Protein AF-A0A962MIH2-F1 (afdb_monomer)

Mean predicted aligned error: 4.1 Å

Radius of gyration: 11.42 Å; Cα contacts (8 Å, |Δi|>4): 52; chains: 1; bounding box: 27×20×29 Å

Foldseek 3Di:
DVVLCVVCVQCVVVCVVLVQPLVPDPCVVPDDLVNSCVVSVHDSVVSVVSSVVRVVVVVVVVD

Nearest PDB structures (foldseek):
  1s7o-assembly1_C  TM=5.166E-01  e=3.751E+00  Streptococcus pyogenes serotype M3
  4pcq-assembly2_C  TM=5.226E-01  e=3.530E+00  Mycobacterium tuberculosis H37Rv

Solvent-accessible surface area (backbone atoms only — not comparable to full-atom values): 3718 Å² total; per-residue (Å²): 62,43,65,55,45,72,78,39,58,83,45,49,66,57,39,52,72,72,65,44,68,56,77,90,36,89,59,14,77,76,32,51,70,64,55,50,17,61,78,68,73,46,61,50,71,59,52,52,51,56,49,51,52,49,58,52,51,53,59,62,76,75,110

Secondary structure (DSSP, 8-state):
-HHHHHH-GGGHHHHHHTT-TTTT-TTTTT--HHHHHHHTT--HHHHHHHHHHHHHHHHHHT-

Sequence (63 aa):
MEELQRLYPQVIPVLNYHRMYCVGCLLAAFHNIHDAAFEHGLDEDQLYKDILSIIAADKSLSR

Structure (mmCIF, N/CA/C/O backbone):
data_AF-A0A962MIH2-F1
#
_entry.id   AF-A0A962MIH2-F1
#
loop_
_atom_site.group_PDB
_atom_site.id
_atom_site.type_symbol
_atom_site.label_atom_id
_atom_site.label_alt_id
_atom_site.label_comp_id
_atom_site.label_asym_id
_atom_site.label_entity_id
_atom_site.label_seq_id
_atom_site.pdbx_PDB_ins_code
_atom_site.Cartn_x
_atom_site.Cartn_y
_atom_site.Cartn_z
_atom_site.occupancy
_atom_site.B_iso_or_equiv
_atom_site.auth_seq_id
_atom_site.auth_comp_id
_atom_site.auth_asym_id
_atom_site.auth_atom_id
_atom_site.pdbx_PDB_model_num
ATOM 1 N N . MET A 1 1 ? -0.554 7.434 -3.849 1.00 89.56 1 MET A N 1
ATOM 2 C CA . MET A 1 1 ? -0.244 6.425 -2.813 1.00 89.56 1 MET A CA 1
ATOM 3 C C . MET A 1 1 ? -0.042 7.075 -1.451 1.00 89.56 1 MET A C 1
ATOM 5 O O . MET A 1 1 ? -0.525 6.538 -0.463 1.00 89.56 1 MET A O 1
ATOM 9 N N . GLU A 1 2 ? 0.608 8.238 -1.386 1.00 91.81 2 GLU A N 1
ATOM 10 C CA . GLU A 1 2 ? 0.771 9.022 -0.152 1.00 91.81 2 GLU A CA 1
ATOM 11 C C . GLU A 1 2 ? -0.567 9.325 0.548 1.00 91.81 2 GLU A C 1
ATOM 13 O O . GLU A 1 2 ? -0.713 9.083 1.742 1.00 91.81 2 GLU A O 1
ATOM 18 N N . GLU A 1 3 ? -1.577 9.793 -0.192 1.00 91.62 3 GLU A N 1
ATOM 19 C CA . GLU A 1 3 ? -2.897 10.087 0.380 1.00 91.62 3 GLU A CA 1
ATOM 20 C C . GLU A 1 3 ? -3.583 8.849 0.973 1.00 91.62 3 GLU A C 1
ATOM 22 O O . GLU A 1 3 ? -4.137 8.929 2.068 1.00 91.62 3 GLU A O 1
ATOM 27 N N . LEU A 1 4 ? -3.487 7.694 0.304 1.00 91.62 4 LEU A N 1
ATOM 28 C CA . LEU A 1 4 ? -4.000 6.424 0.822 1.00 91.62 4 LEU A CA 1
ATOM 29 C C . LEU A 1 4 ? -3.340 6.079 2.164 1.00 91.62 4 LEU A C 1
ATOM 31 O O . LEU A 1 4 ? -4.042 5.772 3.120 1.00 91.62 4 LEU A O 1
ATOM 35 N N . GLN A 1 5 ? -2.011 6.173 2.252 1.00 91.25 5 GLN A N 1
ATOM 36 C CA . GLN A 1 5 ? -1.263 5.878 3.480 1.00 91.25 5 GLN A CA 1
ATOM 37 C C . GLN A 1 5 ? -1.585 6.871 4.607 1.00 91.25 5 GLN A C 1
ATOM 39 O O . GLN A 1 5 ? -1.652 6.482 5.770 1.00 91.25 5 GLN A O 1
ATOM 44 N N . ARG A 1 6 ? -1.809 8.148 4.268 1.00 91.38 6 ARG A N 1
ATOM 45 C CA . ARG A 1 6 ? -2.170 9.204 5.226 1.00 91.38 6 ARG A CA 1
ATOM 46 C C . ARG A 1 6 ? -3.579 9.021 5.788 1.00 91.38 6 ARG A C 1
ATOM 48 O O . ARG A 1 6 ? -3.782 9.221 6.981 1.00 91.38 6 ARG A O 1
ATOM 55 N N . LEU A 1 7 ? -4.548 8.690 4.935 1.00 92.44 7 LEU A N 1
ATOM 56 C CA . LEU A 1 7 ? -5.949 8.511 5.333 1.00 92.44 7 LEU A CA 1
ATOM 57 C C . LEU A 1 7 ? -6.207 7.140 5.967 1.00 92.44 7 LEU A C 1
ATOM 59 O O . LEU A 1 7 ? -7.082 7.025 6.822 1.00 92.44 7 LEU A O 1
ATOM 63 N N . TYR A 1 8 ? -5.452 6.122 5.554 1.00 93.31 8 TYR A N 1
ATOM 64 C CA . TYR A 1 8 ? -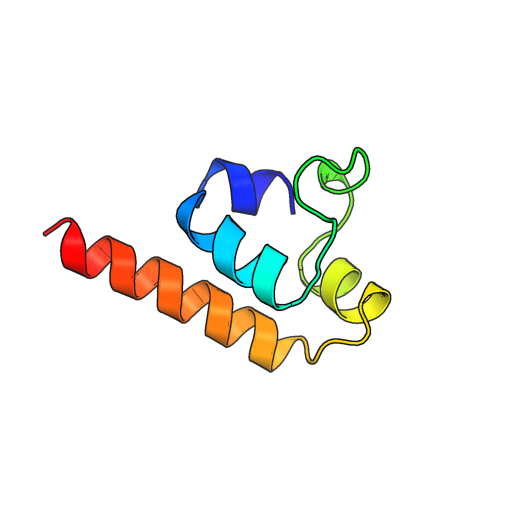5.625 4.736 5.975 1.00 93.31 8 TYR A CA 1
ATOM 65 C C . TYR A 1 8 ? -4.278 4.103 6.374 1.00 93.31 8 TYR A C 1
ATOM 67 O O . TYR A 1 8 ? -3.775 3.213 5.679 1.00 93.31 8 TYR A O 1
ATOM 75 N N . PRO A 1 9 ? -3.664 4.527 7.496 1.00 92.25 9 PRO A N 1
ATOM 76 C CA . PRO A 1 9 ? -2.375 3.994 7.948 1.00 92.25 9 PRO A CA 1
ATOM 77 C C . PRO A 1 9 ? -2.396 2.476 8.201 1.00 92.25 9 PRO A C 1
ATOM 79 O O . PRO A 1 9 ? -1.369 1.814 8.063 1.00 92.25 9 PRO A O 1
ATOM 82 N N . GLN A 1 10 ? -3.561 1.891 8.488 1.00 93.12 10 GLN A N 1
ATOM 83 C CA . GLN A 1 10 ? -3.759 0.444 8.623 1.00 93.12 10 GLN A CA 1
ATOM 84 C C . GLN A 1 10 ? -3.482 -0.347 7.334 1.00 93.12 10 GLN A C 1
ATOM 86 O O . GLN A 1 10 ? -3.340 -1.563 7.391 1.00 93.12 10 GLN A O 1
ATOM 91 N N . VAL A 1 11 ? -3.385 0.314 6.175 1.00 92.88 11 VAL A N 1
ATOM 92 C CA . VAL A 1 11 ? -3.062 -0.320 4.885 1.00 92.88 11 VAL A CA 1
ATOM 93 C C . VAL A 1 11 ? -1.550 -0.547 4.726 1.00 92.88 11 VAL A C 1
ATOM 95 O O . VAL A 1 11 ? -1.132 -1.408 3.953 1.00 92.88 11 VAL A O 1
ATOM 98 N N . ILE A 1 12 ? -0.707 0.156 5.493 1.00 91.94 12 ILE A N 1
ATOM 99 C CA . ILE A 1 12 ? 0.765 0.063 5.423 1.00 91.94 12 ILE A CA 1
ATOM 100 C C . ILE A 1 12 ? 1.289 -1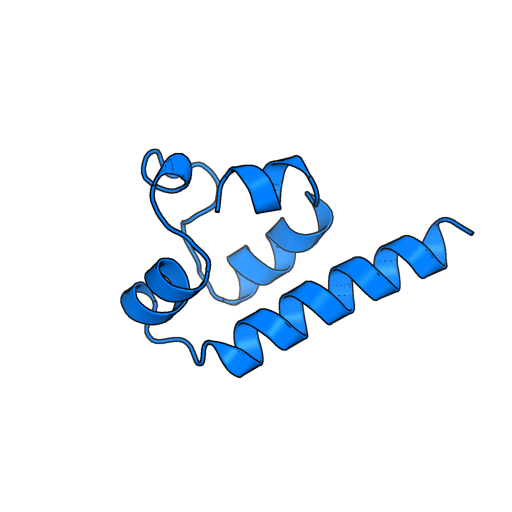.385 5.543 1.00 91.94 12 ILE A C 1
ATOM 102 O O . ILE A 1 12 ? 2.142 -1.762 4.736 1.00 91.94 12 ILE A O 1
ATOM 106 N N . PRO A 1 13 ? 0.798 -2.239 6.467 1.00 89.62 13 PRO A N 1
ATOM 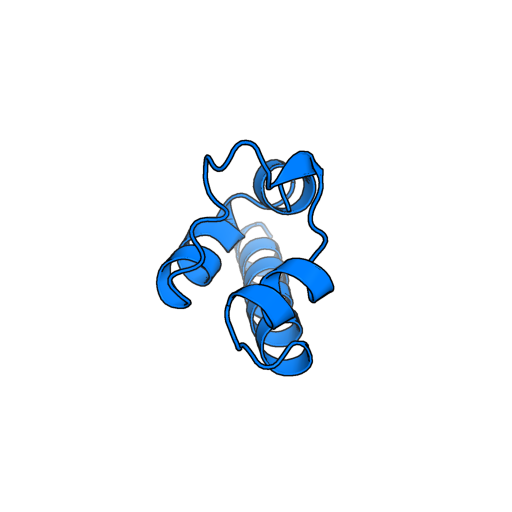107 C CA . PRO A 1 13 ? 1.214 -3.640 6.537 1.00 89.62 13 PRO A CA 1
ATOM 108 C C . PRO A 1 13 ? 0.940 -4.441 5.256 1.00 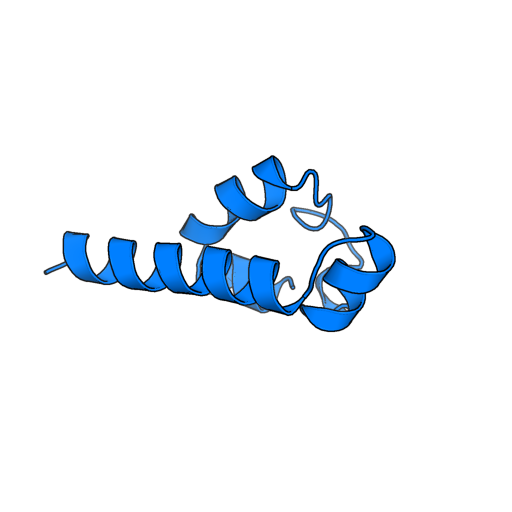89.62 13 PRO A C 1
ATOM 110 O O . PRO A 1 13 ? 1.764 -5.277 4.894 1.00 89.62 13 PRO A O 1
ATOM 113 N N . VAL A 1 14 ? -0.162 -4.174 4.544 1.00 89.75 14 VAL A N 1
ATOM 114 C CA . VAL A 1 14 ? -0.481 -4.836 3.262 1.00 89.75 14 VAL A CA 1
ATOM 115 C C . VAL A 1 14 ? 0.477 -4.393 2.165 1.00 89.75 14 VAL A C 1
ATOM 117 O O . VAL A 1 14 ? 0.992 -5.229 1.427 1.00 89.75 14 VAL A O 1
ATOM 120 N N . LEU A 1 15 ? 0.781 -3.095 2.091 1.00 89.94 15 LEU A N 1
ATOM 121 C CA . LEU A 1 15 ? 1.773 -2.584 1.141 1.00 89.94 15 LEU A CA 1
ATOM 122 C C . LEU A 1 15 ? 3.147 -3.227 1.391 1.00 89.94 15 LEU A C 1
ATOM 124 O O . LEU A 1 15 ? 3.795 -3.696 0.457 1.00 89.94 15 LEU A O 1
ATOM 128 N N . ASN A 1 16 ? 3.555 -3.340 2.658 1.00 88.44 16 ASN A N 1
ATOM 129 C CA . ASN A 1 16 ? 4.800 -4.010 3.036 1.00 88.44 16 ASN A CA 1
ATOM 130 C C . ASN A 1 16 ? 4.787 -5.515 2.717 1.00 88.44 16 ASN A C 1
ATOM 132 O O . ASN A 1 16 ? 5.812 -6.048 2.292 1.00 88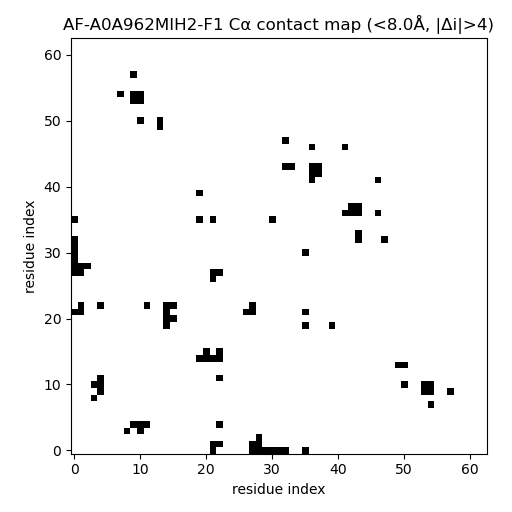.44 16 ASN A O 1
ATOM 136 N N . TYR A 1 17 ? 3.650 -6.200 2.894 1.00 87.38 17 TYR A N 1
ATOM 137 C CA . TYR A 1 17 ? 3.486 -7.614 2.534 1.00 87.38 17 TYR A CA 1
ATOM 138 C C . TYR A 1 17 ? 3.738 -7.845 1.040 1.00 87.38 17 TYR A C 1
ATOM 140 O O . TYR A 1 17 ? 4.516 -8.726 0.672 1.00 87.38 17 TYR A O 1
ATOM 148 N N . HIS A 1 18 ? 3.179 -6.978 0.194 1.00 86.50 18 HIS A N 1
ATOM 149 C CA . HIS A 1 18 ? 3.406 -6.971 -1.255 1.00 86.50 18 HIS A CA 1
ATOM 150 C C . HIS A 1 18 ? 4.784 -6.418 -1.660 1.00 86.50 18 HIS A C 1
ATOM 152 O O . HIS A 1 18 ? 5.059 -6.244 -2.844 1.00 86.50 18 HIS A O 1
ATOM 158 N N . ARG A 1 19 ? 5.675 -6.146 -0.690 1.00 85.06 19 ARG A N 1
ATOM 159 C CA . ARG A 1 19 ? 7.005 -5.534 -0.885 1.00 85.06 19 ARG A CA 1
ATOM 160 C C . ARG A 1 19 ? 6.949 -4.222 -1.669 1.00 85.06 19 ARG A C 1
ATOM 162 O O . ARG A 1 19 ? 7.899 -3.857 -2.361 1.00 85.06 19 ARG A O 1
ATOM 169 N N . MET A 1 20 ? 5.843 -3.498 -1.539 1.00 84.62 20 MET A N 1
ATOM 170 C CA . MET A 1 20 ? 5.687 -2.188 -2.141 1.00 84.62 20 MET A CA 1
ATOM 171 C C . MET A 1 20 ? 6.502 -1.186 -1.328 1.00 84.62 20 MET A C 1
ATOM 173 O O . MET A 1 20 ? 6.171 -0.864 -0.187 1.00 84.62 20 MET A O 1
ATOM 177 N N . TYR A 1 21 ? 7.558 -0.643 -1.929 1.00 78.44 21 TYR A N 1
ATOM 178 C CA . TYR A 1 21 ? 8.403 0.390 -1.317 1.00 78.44 21 TYR A CA 1
ATOM 179 C C . TYR A 1 21 ? 7.730 1.771 -1.285 1.00 78.44 21 TYR A C 1
ATOM 181 O O . TYR A 1 21 ? 8.382 2.775 -1.022 1.00 78.44 21 TYR A O 1
ATOM 189 N N . CYS A 1 22 ? 6.423 1.850 -1.551 1.00 80.00 22 CYS A N 1
ATOM 190 C CA . CYS A 1 22 ? 5.665 3.097 -1.571 1.00 80.00 22 CYS A CA 1
ATOM 191 C C . CYS A 1 22 ? 5.647 3.816 -0.212 1.00 80.00 22 CYS A C 1
ATOM 193 O O . CYS A 1 22 ? 5.356 5.010 -0.168 1.00 80.00 22 CYS A O 1
ATOM 195 N N . VAL A 1 23 ? 5.913 3.117 0.895 1.00 81.25 23 VAL A N 1
ATOM 196 C CA . VAL A 1 23 ? 5.932 3.702 2.242 1.00 81.25 23 VAL A CA 1
ATOM 197 C C . VAL A 1 23 ? 7.234 4.478 2.436 1.00 81.25 23 VAL A C 1
ATOM 199 O O . VAL A 1 23 ? 8.314 3.897 2.475 1.00 81.25 23 VAL A O 1
ATOM 202 N N . GLY A 1 24 ? 7.130 5.807 2.530 1.00 80.19 24 GLY A N 1
ATOM 203 C CA . GLY A 1 24 ? 8.289 6.703 2.646 1.00 80.19 24 GLY A CA 1
ATOM 204 C C . GLY A 1 24 ? 9.015 7.004 1.326 1.00 80.19 24 GLY A C 1
ATOM 205 O O . GLY A 1 24 ? 10.030 7.697 1.337 1.00 80.19 24 GLY A O 1
ATOM 206 N N . CYS A 1 25 ? 8.506 6.528 0.186 1.00 86.00 25 CYS A N 1
ATOM 207 C CA . CYS A 1 25 ? 9.043 6.886 -1.126 1.00 86.00 25 CYS A CA 1
ATOM 208 C C . CYS A 1 25 ? 8.614 8.304 -1.524 1.00 86.00 25 CYS A C 1
ATOM 210 O O . CYS A 1 25 ? 7.428 8.631 -1.497 1.00 86.00 25 CYS A O 1
ATOM 212 N N . LEU A 1 26 ? 9.565 9.125 -1.980 1.00 86.50 26 LEU A N 1
ATOM 213 C CA . LEU A 1 26 ? 9.300 10.489 -2.462 1.00 86.50 26 LEU A CA 1
ATOM 214 C C . LEU A 1 26 ? 8.379 10.522 -3.693 1.00 86.50 26 LEU A C 1
ATOM 216 O O . LEU A 1 26 ? 7.744 11.538 -3.962 1.00 86.50 26 LEU A O 1
ATOM 220 N N . LEU A 1 27 ? 8.285 9.409 -4.427 1.00 86.25 27 LEU A N 1
ATOM 221 C CA . LEU A 1 27 ? 7.416 9.284 -5.597 1.00 86.25 27 LEU A CA 1
ATOM 222 C C . LEU A 1 27 ? 5.979 8.873 -5.244 1.00 86.25 27 LEU A C 1
ATOM 224 O O . LEU A 1 27 ? 5.092 8.956 -6.088 1.00 86.25 27 LEU A O 1
ATOM 228 N N . ALA A 1 28 ? 5.699 8.482 -3.995 1.00 87.94 28 ALA A N 1
ATOM 229 C CA . ALA A 1 28 ? 4.373 8.009 -3.586 1.00 87.94 28 ALA A CA 1
ATOM 230 C C . ALA A 1 28 ? 3.265 9.073 -3.723 1.00 87.94 28 ALA A C 1
ATOM 232 O O . ALA A 1 28 ? 2.080 8.722 -3.813 1.00 87.94 28 ALA A O 1
ATOM 233 N N . ALA A 1 29 ? 3.643 10.354 -3.738 1.00 88.69 29 ALA A N 1
ATOM 234 C CA . ALA A 1 29 ? 2.764 11.487 -4.024 1.00 88.69 29 ALA A CA 1
ATOM 235 C C . ALA A 1 29 ? 2.255 11.488 -5.477 1.00 88.69 29 ALA A C 1
ATOM 237 O O . ALA A 1 29 ? 1.172 11.997 -5.751 1.00 88.69 29 ALA A O 1
ATOM 238 N N . PHE A 1 30 ? 3.026 10.899 -6.395 1.00 88.56 30 PHE A N 1
ATOM 239 C CA . PHE A 1 30 ? 2.799 10.962 -7.838 1.00 88.56 30 PHE A CA 1
ATOM 240 C C . PHE A 1 30 ? 2.209 9.678 -8.426 1.00 88.56 30 PHE A C 1
ATOM 242 O O . PHE A 1 30 ? 1.627 9.737 -9.500 1.00 88.56 30 PHE A O 1
ATOM 249 N N . HIS A 1 31 ? 2.320 8.540 -7.736 1.00 85.38 31 HIS A N 1
ATOM 250 C CA . HIS A 1 31 ? 1.732 7.275 -8.194 1.00 85.38 31 HIS A CA 1
ATOM 251 C C . HIS A 1 31 ? 0.348 7.063 -7.590 1.00 85.38 31 HIS A C 1
ATOM 253 O O . HIS A 1 31 ? 0.142 7.245 -6.384 1.00 85.38 31 HIS A O 1
ATOM 259 N N . ASN A 1 32 ? -0.611 6.646 -8.407 1.00 90.81 32 ASN A N 1
ATOM 260 C CA . ASN A 1 32 ? -1.875 6.089 -7.934 1.00 90.81 32 ASN A CA 1
ATOM 261 C C . ASN A 1 32 ? -1.731 4.562 -7.700 1.00 90.81 32 ASN A C 1
ATOM 263 O O . ASN A 1 32 ? -0.625 4.023 -7.725 1.00 90.81 32 ASN A O 1
ATOM 267 N N . ILE A 1 33 ? -2.832 3.870 -7.389 1.00 89.88 33 ILE A N 1
ATOM 268 C CA . ILE A 1 33 ? -2.803 2.418 -7.128 1.00 89.88 33 ILE A CA 1
ATOM 269 C C . ILE A 1 33 ? -2.453 1.626 -8.398 1.00 89.88 33 ILE A C 1
ATOM 271 O O . ILE A 1 33 ? -1.700 0.661 -8.303 1.00 89.88 33 ILE A O 1
ATOM 275 N N . HIS A 1 34 ? -2.940 2.055 -9.565 1.00 92.25 34 HIS A N 1
ATOM 276 C CA . HIS A 1 34 ? -2.638 1.443 -10.859 1.00 92.25 34 HIS A CA 1
ATOM 277 C C . HIS A 1 34 ? -1.144 1.538 -11.188 1.00 92.25 34 HIS A C 1
ATOM 279 O O . HIS A 1 34 ? -0.517 0.519 -11.469 1.00 92.25 34 HIS A O 1
ATOM 285 N N . ASP A 1 35 ? -0.550 2.732 -11.067 1.00 91.50 35 ASP A N 1
ATOM 286 C CA . ASP A 1 35 ? 0.885 2.932 -11.320 1.00 91.50 35 ASP A CA 1
ATOM 287 C C . ASP A 1 35 ? 1.723 2.024 -10.409 1.00 91.50 35 ASP A C 1
ATOM 289 O O . ASP A 1 35 ? 2.639 1.337 -10.856 1.00 91.50 35 ASP A O 1
ATOM 293 N N . ALA A 1 36 ? 1.355 1.957 -9.126 1.00 89.38 36 ALA A N 1
ATOM 294 C CA . ALA A 1 36 ? 2.048 1.119 -8.161 1.00 89.38 36 ALA A CA 1
ATOM 295 C C . ALA A 1 36 ? 1.870 -0.383 -8.454 1.00 89.38 36 ALA A C 1
ATOM 297 O O . ALA A 1 36 ? 2.822 -1.147 -8.317 1.00 89.38 36 ALA A O 1
ATOM 298 N N . ALA A 1 37 ? 0.684 -0.829 -8.876 1.00 92.50 37 ALA A N 1
ATOM 299 C CA . ALA A 1 37 ? 0.470 -2.221 -9.266 1.00 92.50 37 ALA A CA 1
ATOM 300 C C . ALA A 1 37 ? 1.329 -2.593 -10.483 1.00 92.50 37 ALA A C 1
ATOM 302 O O . ALA A 1 37 ? 2.021 -3.610 -10.460 1.00 92.50 37 ALA A O 1
ATOM 303 N N . PHE A 1 38 ? 1.355 -1.731 -11.502 1.00 92.31 38 PHE A N 1
ATOM 304 C CA . PHE A 1 38 ? 2.150 -1.930 -12.709 1.00 92.31 38 PHE A CA 1
ATOM 305 C C . PHE A 1 38 ? 3.655 -1.999 -12.413 1.00 92.31 38 PHE A C 1
ATOM 307 O O . PHE A 1 38 ? 4.319 -2.954 -12.817 1.00 92.31 38 PHE A O 1
ATOM 314 N N . GLU A 1 39 ? 4.195 -1.036 -11.662 1.00 89.81 39 GLU A N 1
ATOM 315 C CA . GLU A 1 39 ? 5.625 -0.978 -11.320 1.00 89.81 39 GLU A CA 1
ATOM 316 C C . GLU A 1 39 ? 6.097 -2.175 -10.493 1.00 89.81 39 GLU A C 1
ATOM 318 O O . GLU A 1 39 ? 7.231 -2.636 -10.639 1.00 89.8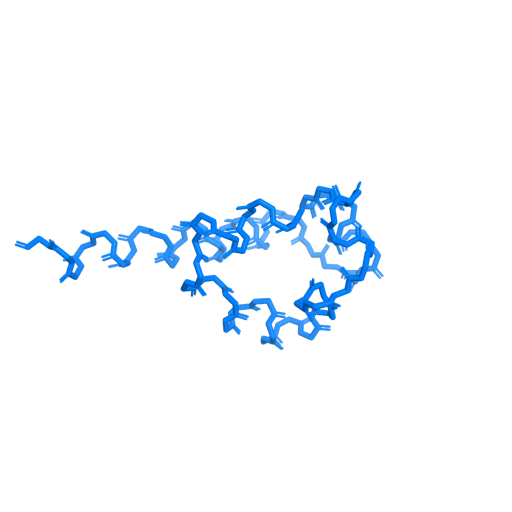1 39 GLU A O 1
ATOM 323 N N . HIS A 1 40 ? 5.224 -2.684 -9.625 1.00 88.31 40 HIS A N 1
ATOM 324 C CA . HIS A 1 40 ? 5.520 -3.813 -8.753 1.00 88.31 40 HIS A CA 1
ATOM 325 C C . HIS A 1 40 ? 5.108 -5.170 -9.348 1.00 88.31 40 HIS A C 1
ATOM 327 O O . HIS A 1 40 ? 5.313 -6.196 -8.699 1.00 88.31 40 HIS A O 1
ATOM 333 N N . GLY A 1 41 ? 4.569 -5.203 -10.575 1.00 91.88 41 GLY A N 1
ATOM 334 C CA . GLY A 1 41 ? 4.132 -6.435 -11.239 1.00 91.88 41 GLY A CA 1
ATOM 335 C C . GLY A 1 41 ? 3.001 -7.157 -10.499 1.00 91.88 41 GLY A C 1
ATOM 336 O O . GLY A 1 41 ? 2.952 -8.387 -10.498 1.00 91.88 41 GLY A O 1
ATOM 337 N N . LEU A 1 42 ? 2.133 -6.399 -9.829 1.00 91.94 42 LEU A N 1
ATOM 338 C CA . LEU A 1 42 ? 1.007 -6.904 -9.050 1.00 91.94 42 LEU A CA 1
ATOM 339 C C . LEU A 1 42 ? -0.274 -6.907 -9.887 1.00 91.94 42 LEU A C 1
ATOM 341 O O . LEU A 1 42 ? -0.463 -6.083 -10.780 1.00 91.94 42 LEU A O 1
ATOM 345 N N . ASP A 1 43 ? -1.183 -7.815 -9.544 1.00 94.69 43 ASP A N 1
ATOM 346 C CA . ASP A 1 43 ? -2.559 -7.769 -10.029 1.00 94.69 43 ASP A CA 1
ATOM 347 C C . ASP A 1 43 ? -3.292 -6.604 -9.341 1.00 94.69 43 ASP A C 1
ATOM 349 O O . ASP A 1 43 ? -3.437 -6.577 -8.114 1.00 94.69 43 ASP A O 1
ATOM 353 N N . GLU A 1 44 ? -3.712 -5.615 -10.134 1.00 94.44 44 GLU A N 1
ATOM 354 C CA . GLU A 1 44 ? -4.371 -4.404 -9.638 1.00 94.44 44 GLU A CA 1
ATOM 355 C C . GLU A 1 44 ? -5.680 -4.722 -8.904 1.00 94.44 44 GLU A C 1
ATOM 357 O O . GLU A 1 44 ? -5.924 -4.186 -7.820 1.00 94.44 44 GLU A O 1
ATOM 362 N N . ASP A 1 45 ? -6.498 -5.625 -9.450 1.00 95.25 45 ASP A N 1
ATOM 363 C CA . ASP A 1 45 ? -7.786 -5.993 -8.864 1.00 95.25 45 ASP A CA 1
ATOM 364 C C . ASP A 1 45 ? -7.595 -6.682 -7.511 1.00 95.25 45 ASP A C 1
ATOM 366 O O . ASP A 1 45 ? -8.353 -6.443 -6.563 1.00 95.25 45 ASP A O 1
ATOM 370 N N . GLN A 1 46 ? -6.584 -7.544 -7.399 1.00 92.56 46 GLN A N 1
ATOM 371 C CA . GLN A 1 46 ? -6.249 -8.212 -6.150 1.00 92.56 46 GLN A CA 1
ATOM 372 C C . GLN A 1 46 ? -5.720 -7.220 -5.111 1.00 92.56 46 GLN A C 1
ATOM 374 O O . GLN A 1 46 ? -6.181 -7.239 -3.969 1.00 92.56 46 GLN A O 1
ATOM 379 N N . LEU A 1 47 ? -4.830 -6.305 -5.506 1.00 91.75 47 LEU A N 1
ATOM 380 C CA . LEU A 1 47 ? -4.326 -5.253 -4.623 1.00 91.75 47 LEU A CA 1
ATOM 381 C C . LEU A 1 47 ? -5.471 -4.378 -4.092 1.00 91.75 47 LEU A C 1
ATOM 383 O O . LEU A 1 47 ? -5.529 -4.079 -2.897 1.00 91.75 47 LEU A O 1
ATOM 387 N N . TYR A 1 48 ? -6.418 -4.008 -4.955 1.00 93.31 48 TYR A N 1
ATOM 388 C CA . TYR A 1 48 ? -7.576 -3.210 -4.563 1.00 93.31 48 TYR A CA 1
AT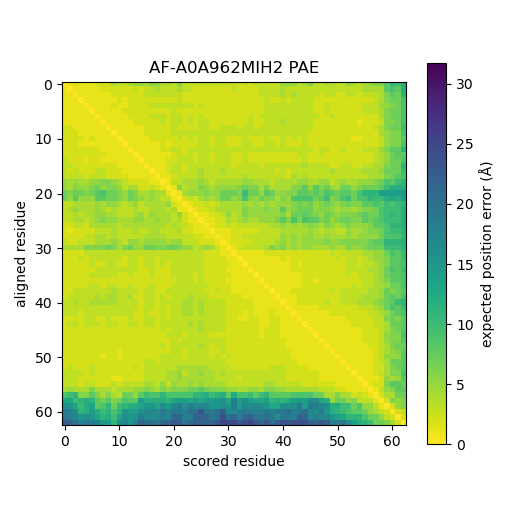OM 389 C C . TYR A 1 48 ? -8.457 -3.944 -3.542 1.00 93.31 48 TYR A C 1
ATOM 391 O O . TYR A 1 48 ? -8.875 -3.357 -2.540 1.00 93.31 48 TYR A O 1
ATOM 399 N N . LYS A 1 49 ? -8.709 -5.243 -3.755 1.00 94.00 49 LYS A N 1
ATOM 400 C CA . LYS A 1 49 ? -9.474 -6.087 -2.820 1.00 94.00 49 LYS A CA 1
ATOM 401 C C . LYS A 1 49 ? -8.794 -6.189 -1.461 1.00 94.00 49 LYS A C 1
ATOM 403 O O . LYS A 1 49 ? -9.466 -6.018 -0.443 1.00 94.00 49 LYS A O 1
ATOM 408 N N . ASP A 1 50 ? -7.485 -6.421 -1.438 1.00 91.81 50 ASP A N 1
ATOM 409 C CA . ASP A 1 50 ? -6.717 -6.531 -0.197 1.00 91.81 50 ASP A CA 1
ATOM 410 C C . ASP A 1 50 ? -6.807 -5.228 0.610 1.00 91.81 50 ASP A C 1
ATOM 412 O O . ASP A 1 50 ? -7.152 -5.253 1.795 1.00 91.81 50 ASP A O 1
ATOM 416 N N . ILE A 1 51 ? -6.600 -4.078 -0.044 1.00 91.94 51 ILE A N 1
ATOM 417 C CA . ILE A 1 51 ? -6.704 -2.748 0.577 1.00 91.94 51 ILE A CA 1
ATOM 418 C C . ILE A 1 51 ? -8.108 -2.519 1.150 1.00 91.94 51 ILE A C 1
ATOM 420 O O . ILE A 1 51 ? -8.251 -2.145 2.319 1.00 91.94 51 ILE A O 1
ATOM 424 N N . LEU A 1 52 ? -9.155 -2.758 0.354 1.00 93.44 52 LEU A N 1
ATOM 425 C CA . LEU A 1 52 ? -10.538 -2.559 0.792 1.00 93.44 52 LEU A CA 1
ATOM 426 C C . LEU A 1 52 ? -10.911 -3.468 1.965 1.00 93.44 52 LEU A C 1
ATOM 428 O O . LEU A 1 52 ? -11.617 -3.023 2.873 1.00 93.44 52 LEU A O 1
ATOM 432 N N . SER A 1 53 ? -10.437 -4.716 1.967 1.00 93.19 53 SER A N 1
ATOM 433 C CA . SER A 1 53 ? -10.721 -5.670 3.042 1.00 93.19 53 SER A CA 1
ATOM 434 C C . SER A 1 53 ? -10.205 -5.172 4.395 1.00 93.19 53 SER A C 1
ATOM 436 O O . SER A 1 53 ? -10.926 -5.231 5.392 1.00 93.19 53 SER A O 1
ATOM 438 N N . ILE A 1 54 ? -9.006 -4.582 4.417 1.00 92.25 54 ILE A N 1
ATOM 439 C CA . ILE A 1 54 ? -8.399 -4.026 5.626 1.00 92.25 54 ILE A CA 1
ATOM 440 C C . ILE A 1 54 ? -9.120 -2.763 6.089 1.00 92.25 54 ILE A C 1
ATOM 442 O O . ILE A 1 54 ? -9.422 -2.631 7.275 1.00 92.25 54 ILE A O 1
ATOM 446 N N . ILE A 1 55 ? -9.451 -1.853 5.169 1.00 92.50 55 ILE A N 1
ATOM 447 C CA . ILE A 1 55 ? -10.201 -0.635 5.508 1.00 92.50 55 ILE A CA 1
ATOM 448 C C . ILE A 1 55 ? -11.576 -0.996 6.094 1.00 92.50 55 ILE A C 1
ATOM 450 O O . ILE A 1 55 ? -12.031 -0.368 7.052 1.00 92.50 55 ILE A O 1
ATOM 454 N N . ALA A 1 56 ? -12.245 -2.011 5.545 1.00 91.81 56 ALA A N 1
ATOM 455 C CA . ALA A 1 56 ? -13.530 -2.481 6.051 1.00 91.81 56 ALA A CA 1
ATOM 456 C C . ALA A 1 56 ? -13.407 -3.151 7.432 1.00 91.81 56 ALA A C 1
ATOM 458 O O . ALA A 1 56 ? -14.224 -2.880 8.314 1.00 91.81 56 ALA A O 1
ATOM 459 N N . ALA A 1 57 ? -12.382 -3.985 7.635 1.00 87.50 57 ALA A N 1
ATOM 460 C CA . ALA A 1 57 ? -12.133 -4.661 8.907 1.00 87.50 57 ALA A CA 1
ATOM 461 C C . ALA A 1 57 ? -11.819 -3.670 10.041 1.00 87.50 57 ALA A C 1
ATOM 463 O O . ALA A 1 57 ? -12.374 -3.786 11.132 1.00 87.50 57 ALA A O 1
ATOM 464 N N . ASP A 1 58 ? -11.014 -2.641 9.780 1.00 83.94 58 ASP A N 1
ATOM 465 C CA . ASP A 1 58 ? -10.679 -1.601 10.761 1.00 83.94 58 ASP A CA 1
ATOM 466 C C . ASP A 1 58 ? -11.910 -0.782 11.199 1.00 83.94 58 ASP A C 1
ATOM 468 O O . ASP A 1 58 ? -12.142 -0.550 12.390 1.00 83.94 58 ASP A O 1
ATOM 472 N N . LYS A 1 59 ? -12.802 -0.456 10.252 1.00 73.25 59 LYS A N 1
ATOM 473 C CA . LYS A 1 59 ? -14.093 0.182 10.565 1.00 73.25 59 LYS A CA 1
ATOM 474 C C . LYS A 1 59 ? -15.012 -0.698 11.413 1.00 73.25 59 LYS A C 1
ATOM 476 O O . LYS A 1 59 ? -15.862 -0.163 12.122 1.00 73.25 59 LYS A O 1
ATOM 481 N N . SER A 1 60 ? -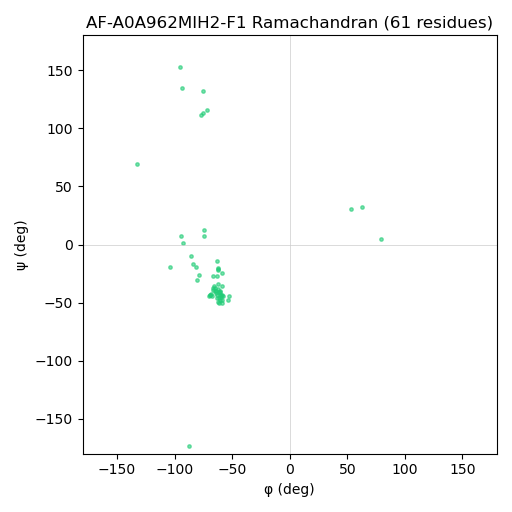14.871 -2.021 11.327 1.00 64.56 60 SER A N 1
ATOM 482 C CA . SER A 1 60 ? -15.652 -2.970 12.128 1.00 64.56 60 SER A CA 1
ATOM 483 C C . SER A 1 60 ? -15.138 -3.120 13.563 1.00 64.56 60 SER A C 1
ATOM 485 O O . SER A 1 60 ? -15.931 -3.408 14.448 1.00 64.56 60 SER A O 1
ATOM 487 N N . LEU A 1 61 ? -13.844 -2.872 13.799 1.00 58.88 61 LEU A N 1
ATOM 488 C CA . LEU A 1 61 ? -13.210 -2.904 15.125 1.00 58.88 61 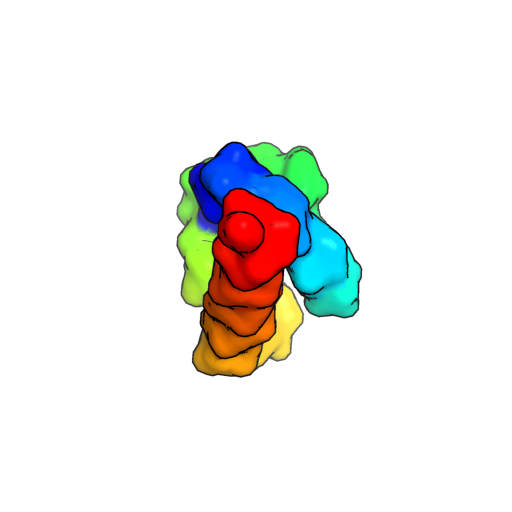LEU A CA 1
ATOM 489 C C . LEU A 1 61 ? -13.374 -1.588 15.902 1.00 58.88 61 LEU A C 1
ATOM 491 O O . LEU A 1 61 ? -13.179 -1.552 17.113 1.00 58.88 61 LEU A O 1
ATOM 495 N N . SER A 1 62 ? -13.729 -0.511 15.197 1.00 57.53 62 SER A N 1
ATOM 496 C CA . SER A 1 62 ? -13.934 0.833 15.751 1.00 57.53 62 SER A CA 1
ATOM 497 C C . SER A 1 62 ? -15.403 1.140 16.107 1.00 57.53 62 SER A C 1
ATOM 499 O O . SER A 1 62 ? -15.727 2.294 16.391 1.00 57.53 62 SER A O 1
ATOM 501 N N . ARG A 1 63 ? -16.303 0.147 16.036 1.00 48.78 63 ARG A N 1
ATOM 502 C CA . ARG A 1 63 ? -17.735 0.231 16.382 1.00 48.78 63 ARG A CA 1
ATOM 503 C C . ARG A 1 63 ? -18.046 -0.639 17.590 1.00 48.78 63 ARG A C 1
ATOM 505 O O . ARG A 1 63 ? -18.911 -0.205 18.379 1.00 48.78 63 ARG A O 1
#

pLDDT: mean 87.49, std 8.98, range [48.78, 95.25]